Protein AF-A0A0C4Y9A6-F1 (afdb_monomer_lite)

Structure (mmCIF, N/CA/C/O backbone):
data_AF-A0A0C4Y9A6-F1
#
_entry.id   AF-A0A0C4Y9A6-F1
#
loop_
_atom_site.group_PDB
_atom_site.id
_atom_site.type_symbol
_atom_site.label_atom_id
_atom_site.label_alt_id
_atom_site.label_comp_id
_atom_site.label_asym_id
_atom_site.label_entity_id
_atom_site.label_seq_id
_atom_site.pdbx_PDB_ins_code
_atom_site.Cartn_x
_atom_site.Cartn_y
_atom_site.Cartn_z
_atom_site.occupancy
_atom_site.B_iso_or_equiv
_atom_site.auth_seq_id
_atom_site.auth_comp_id
_atom_site.auth_asym_id
_atom_site.auth_atom_id
_atom_site.pdbx_PDB_model_num
ATOM 1 N N . MET A 1 1 ? 0.259 16.447 0.137 1.00 68.94 1 MET A 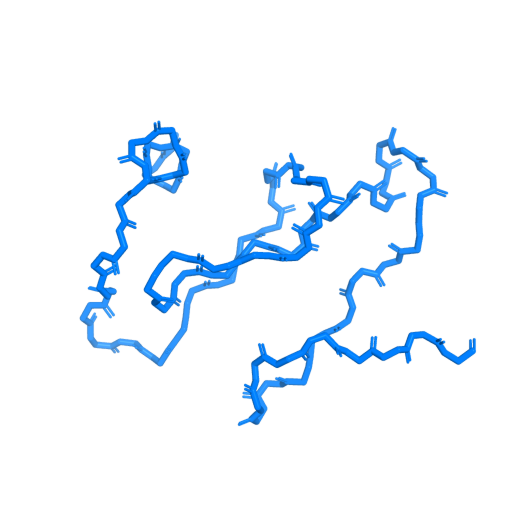N 1
ATOM 2 C CA . MET A 1 1 ? -1.086 15.835 0.234 1.00 68.94 1 MET A CA 1
ATOM 3 C C . MET A 1 1 ? -1.188 15.092 1.574 1.00 68.94 1 MET A C 1
ATOM 5 O O . MET A 1 1 ? -0.149 14.893 2.195 1.00 68.94 1 MET A O 1
ATOM 9 N N . TRP A 1 2 ? -2.385 14.748 2.069 1.00 81.69 2 TRP A N 1
ATOM 10 C CA . TRP A 1 2 ? -2.604 14.189 3.426 1.00 81.69 2 TRP A CA 1
ATOM 11 C C . TRP A 1 2 ? -1.746 12.940 3.720 1.00 81.69 2 TRP A C 1
ATOM 13 O O . TRP A 1 2 ? -1.069 12.852 4.739 1.00 81.69 2 TRP A O 1
ATOM 23 N N . GLN A 1 3 ? -1.660 12.027 2.763 1.00 74.19 3 GLN A N 1
ATOM 24 C CA . GLN A 1 3 ? -0.885 10.792 2.853 1.00 74.19 3 GLN A CA 1
ATOM 25 C C . GLN A 1 3 ? 0.642 11.001 2.871 1.00 74.19 3 GLN A C 1
ATOM 27 O O . GLN A 1 3 ? 1.361 10.203 3.467 1.00 74.19 3 GLN A O 1
ATOM 32 N N . ASP A 1 4 ? 1.154 12.102 2.302 1.00 80.31 4 ASP A N 1
ATOM 33 C CA . ASP A 1 4 ? 2.595 12.399 2.348 1.00 80.31 4 ASP A CA 1
ATOM 34 C C . ASP A 1 4 ? 3.039 12.804 3.762 1.00 80.31 4 ASP A C 1
ATOM 36 O O . ASP A 1 4 ? 4.199 12.623 4.125 1.00 80.31 4 ASP A O 1
ATOM 40 N N . GLN A 1 5 ? 2.139 13.389 4.562 1.00 86.06 5 GLN A N 1
ATOM 41 C CA . GLN A 1 5 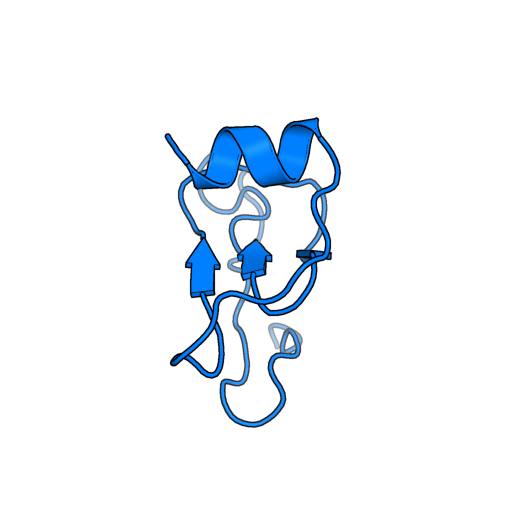? 2.424 13.694 5.966 1.00 86.06 5 GLN A CA 1
ATOM 42 C C . GLN A 1 5 ? 2.446 12.417 6.803 1.00 86.06 5 GLN A C 1
ATOM 44 O O . GLN A 1 5 ? 3.347 12.254 7.618 1.00 86.06 5 GLN A O 1
ATOM 49 N N . ARG A 1 6 ? 1.527 11.479 6.546 1.00 91.00 6 ARG A N 1
ATOM 50 C CA . ARG A 1 6 ? 1.461 10.208 7.281 1.00 91.00 6 ARG A CA 1
ATOM 51 C C . ARG A 1 6 ? 2.731 9.384 7.135 1.00 91.00 6 ARG A C 1
ATOM 53 O O . ARG A 1 6 ? 3.263 8.938 8.143 1.00 91.00 6 ARG A O 1
ATOM 60 N N . ILE A 1 7 ? 3.264 9.246 5.917 1.00 86.38 7 ILE A N 1
ATOM 61 C CA . ILE A 1 7 ? 4.519 8.508 5.702 1.00 86.38 7 ILE A CA 1
ATOM 62 C C . ILE A 1 7 ? 5.729 9.213 6.334 1.00 86.38 7 ILE A C 1
ATOM 64 O O . ILE A 1 7 ? 6.608 8.553 6.877 1.00 86.38 7 ILE A O 1
ATOM 68 N N . LYS A 1 8 ? 5.767 10.553 6.319 1.00 88.44 8 LYS A N 1
ATOM 69 C CA . LYS A 1 8 ? 6.864 11.339 6.914 1.00 88.44 8 LYS A CA 1
ATOM 70 C C . LYS A 1 8 ? 6.845 11.331 8.441 1.00 88.44 8 LYS A C 1
ATOM 72 O O . LYS A 1 8 ? 7.906 11.367 9.054 1.00 88.44 8 LYS A O 1
ATOM 77 N N . CYS A 1 9 ? 5.658 11.319 9.036 1.00 92.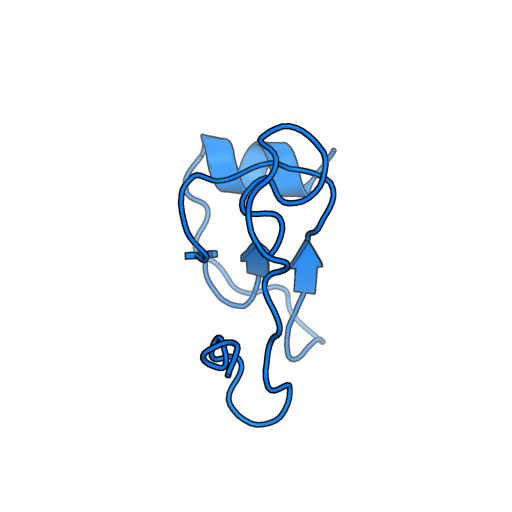12 9 CYS A N 1
ATOM 78 C CA . CYS A 1 9 ? 5.458 11.331 10.483 1.00 92.12 9 CYS A CA 1
ATOM 79 C C . CYS A 1 9 ? 5.222 9.933 11.070 1.00 92.12 9 CYS A C 1
ATOM 81 O O . CYS A 1 9 ? 5.030 9.827 12.275 1.00 92.12 9 CYS A O 1
ATOM 83 N N . VAL A 1 10 ? 5.249 8.883 10.240 1.00 90.00 10 VAL A N 1
ATOM 84 C CA . VAL A 1 10 ? 4.996 7.488 10.637 1.00 90.00 10 VAL A CA 1
ATOM 85 C C . VAL A 1 10 ? 3.658 7.355 11.383 1.00 90.00 10 VAL A C 1
ATOM 87 O O . VAL A 1 10 ? 3.562 6.701 12.413 1.00 90.00 10 VAL A O 1
ATOM 90 N N . CYS A 1 11 ? 2.616 8.022 10.879 1.00 92.44 11 CYS A N 1
ATOM 91 C CA . CYS A 1 11 ? 1.278 7.973 11.471 1.00 92.44 11 CYS A CA 1
ATOM 92 C C . CYS A 1 11 ? 0.629 6.617 11.179 1.00 92.44 11 CYS A C 1
ATOM 94 O O . CYS A 1 11 ? 0.221 6.376 10.039 1.00 92.44 11 CYS A O 1
ATOM 96 N N . ASP A 1 12 ? 0.546 5.755 12.188 1.00 93.56 12 ASP A N 1
ATOM 97 C CA . ASP A 1 12 ? 0.063 4.372 12.119 1.00 93.56 12 ASP A CA 1
ATOM 98 C C . ASP A 1 12 ? -1.399 4.190 12.566 1.00 93.56 12 ASP A C 1
ATOM 100 O O . ASP A 1 12 ? -1.888 3.064 12.611 1.00 93.56 12 ASP A O 1
ATOM 104 N N . ASP A 1 13 ? -2.117 5.285 12.832 1.00 95.44 13 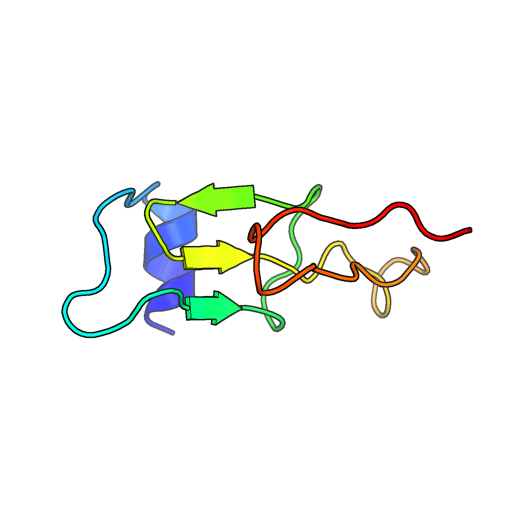ASP A N 1
ATOM 105 C CA . ASP A 1 13 ? -3.560 5.279 13.080 1.00 95.44 13 ASP A CA 1
ATOM 106 C C . ASP A 1 13 ? -4.367 4.844 11.843 1.00 95.44 13 ASP A C 1
ATOM 108 O O . ASP A 1 13 ? -3.993 5.098 10.698 1.00 95.44 13 ASP A O 1
ATOM 112 N N . ASP A 1 14 ? -5.515 4.210 12.069 1.00 96.69 14 ASP A N 1
ATOM 113 C CA . ASP A 1 14 ? -6.419 3.825 10.987 1.00 96.6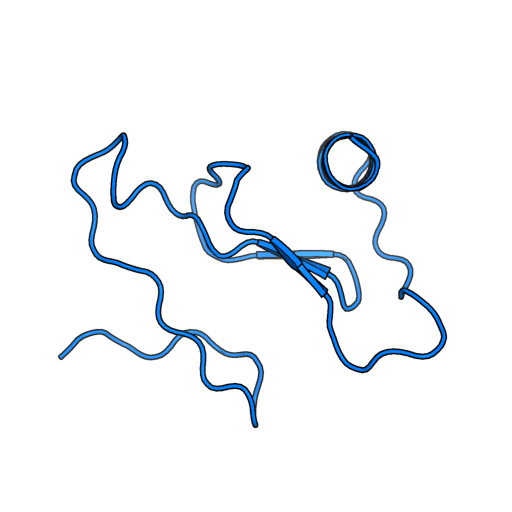9 14 ASP A CA 1
ATOM 114 C C . ASP A 1 14 ? -7.284 4.997 10.509 1.00 96.69 14 ASP A C 1
ATOM 116 O O . ASP A 1 14 ? -7.764 5.830 11.282 1.00 96.69 14 ASP A O 1
ATOM 120 N N . VAL A 1 15 ? -7.587 5.005 9.212 1.00 95.62 15 VAL A N 1
ATOM 121 C CA . VAL A 1 15 ? -8.637 5.845 8.636 1.00 95.62 15 VAL A CA 1
ATOM 122 C C . VAL A 1 15 ? -9.991 5.226 8.944 1.00 95.62 15 VAL A C 1
ATOM 124 O O . VAL A 1 15 ? -10.340 4.164 8.424 1.00 95.62 15 VAL A O 1
ATOM 127 N N . ALA A 1 16 ? -10.773 5.915 9.768 1.00 96.62 16 ALA A N 1
ATOM 128 C CA . ALA A 1 16 ? -12.107 5.475 10.142 1.00 96.62 16 ALA A CA 1
ATOM 129 C C . ALA A 1 16 ? -13.059 5.374 8.933 1.00 96.62 16 ALA A C 1
ATOM 131 O O . ALA A 1 16 ? -13.020 6.186 8.009 1.00 96.62 16 ALA A O 1
ATOM 132 N N . GLY A 1 17 ? -13.964 4.392 8.974 1.00 97.56 17 GLY A N 1
ATOM 133 C CA . GLY A 1 17 ? -15.038 4.231 7.986 1.00 97.56 17 GLY A CA 1
ATOM 134 C C . GLY A 1 17 ? -14.629 3.544 6.680 1.00 97.56 17 GLY A C 1
ATOM 135 O O . GLY A 1 17 ? -15.478 3.352 5.812 1.00 97.56 17 GLY A O 1
ATOM 136 N N . VAL A 1 18 ? -13.365 3.136 6.539 1.00 96.50 18 VAL A N 1
ATOM 137 C CA . VAL A 1 18 ? -12.876 2.375 5.384 1.00 96.50 18 VAL A CA 1
ATOM 138 C C . VAL A 1 18 ? -12.041 1.179 5.827 1.00 96.50 18 VAL A C 1
ATOM 140 O O . VAL A 1 18 ? -11.384 1.206 6.863 1.00 96.50 18 VAL A O 1
ATOM 143 N N . ARG A 1 19 ? -12.053 0.114 5.020 1.00 95.50 19 ARG A N 1
ATOM 144 C CA . ARG A 1 19 ? -11.216 -1.072 5.256 1.00 95.50 19 ARG A CA 1
ATOM 145 C C . ARG A 1 19 ? -9.738 -0.785 4.994 1.00 95.50 19 ARG A C 1
ATOM 147 O O . ARG A 1 19 ? -8.896 -1.275 5.732 1.00 95.50 19 ARG A O 1
ATOM 154 N N . ALA A 1 20 ? -9.439 -0.050 3.925 1.00 96.25 20 ALA A N 1
ATOM 155 C CA . ALA A 1 20 ? -8.078 0.252 3.507 1.00 96.25 20 ALA A CA 1
ATOM 156 C C . ALA A 1 20 ? -8.031 1.495 2.610 1.00 96.25 20 ALA A C 1
ATOM 158 O O . ALA A 1 20 ? -8.957 1.744 1.834 1.00 96.25 20 ALA A O 1
ATOM 159 N N . VAL A 1 21 ? -6.917 2.224 2.665 1.00 95.38 21 VAL A N 1
ATOM 160 C CA . VAL A 1 21 ? -6.567 3.289 1.715 1.00 95.38 21 VAL A CA 1
ATOM 161 C C . VAL A 1 21 ? -5.317 2.864 0.955 1.00 95.38 21 VAL A C 1
ATOM 163 O O . VAL A 1 21 ? -4.288 2.612 1.570 1.00 95.38 21 VAL A O 1
ATOM 166 N N . VAL A 1 22 ? -5.383 2.794 -0.376 1.00 95.56 22 VAL A N 1
ATOM 167 C CA . VAL A 1 22 ? -4.246 2.382 -1.218 1.00 95.56 22 VAL A CA 1
ATOM 168 C C . VAL A 1 22 ? -3.650 3.597 -1.923 1.00 95.56 22 VAL A C 1
ATOM 170 O O . VAL A 1 22 ? -4.355 4.350 -2.593 1.00 95.56 22 VAL A O 1
ATOM 173 N N . VAL A 1 23 ? -2.341 3.787 -1.771 1.00 94.56 23 VAL A N 1
ATOM 174 C CA . VAL A 1 23 ? -1.598 4.963 -2.229 1.00 94.56 23 VAL A CA 1
ATOM 175 C C . VAL A 1 23 ? -0.549 4.553 -3.262 1.00 94.56 23 VAL A C 1
ATOM 177 O O . VAL A 1 23 ? 0.380 3.808 -2.951 1.00 94.56 23 VAL A O 1
ATOM 180 N N . GLY A 1 24 ? -0.681 5.078 -4.484 1.00 91.69 24 GLY A N 1
ATOM 181 C CA . GLY A 1 24 ? 0.186 4.744 -5.623 1.00 91.69 24 GLY A CA 1
ATOM 182 C C . GLY A 1 24 ? 0.989 5.908 -6.215 1.00 91.69 24 GLY A C 1
ATOM 183 O O . GLY A 1 24 ? 1.653 5.717 -7.222 1.00 91.69 24 GLY A O 1
ATOM 184 N N . HIS A 1 25 ? 0.919 7.122 -5.658 1.00 88.25 25 HIS A N 1
ATOM 185 C CA . HIS A 1 25 ? 1.666 8.286 -6.177 1.00 88.25 25 HIS A CA 1
ATOM 186 C C . HIS A 1 25 ? 2.996 8.539 -5.443 1.00 88.25 25 HIS A C 1
ATOM 188 O O . HIS A 1 25 ? 3.800 9.355 -5.900 1.00 88.25 25 HIS A O 1
ATOM 194 N N . TYR A 1 26 ? 3.219 7.886 -4.295 1.00 90.31 26 TYR A N 1
ATOM 195 C CA . TYR A 1 26 ? 4.415 8.042 -3.464 1.00 90.31 26 TYR A CA 1
ATOM 196 C C . TYR A 1 26 ? 5.297 6.795 -3.563 1.00 90.31 26 TYR A C 1
ATOM 198 O O . TYR A 1 26 ? 4.936 5.740 -3.045 1.00 90.31 26 TYR A O 1
ATOM 206 N N . VAL A 1 27 ? 6.463 6.934 -4.204 1.00 92.88 27 VAL A N 1
ATOM 207 C CA . VAL A 1 27 ? 7.407 5.824 -4.399 1.00 92.88 27 VAL A CA 1
ATOM 208 C C . VAL A 1 27 ? 8.056 5.441 -3.067 1.00 92.88 27 VAL A C 1
ATOM 210 O O . VAL A 1 27 ? 8.814 6.226 -2.494 1.00 92.88 27 VAL A O 1
ATOM 213 N N . VAL A 1 28 ? 7.820 4.211 -2.622 1.00 92.62 28 VAL A N 1
ATOM 214 C CA . VAL A 1 28 ? 8.471 3.573 -1.469 1.00 92.62 28 VAL A CA 1
ATOM 215 C C . VAL A 1 28 ? 9.467 2.5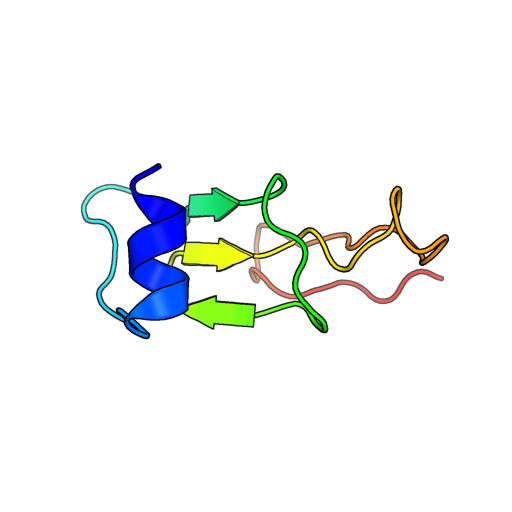06 -1.928 1.00 92.62 28 VAL A C 1
ATOM 217 O O . VAL A 1 28 ? 9.453 2.057 -3.071 1.00 92.62 28 VAL A O 1
ATOM 220 N N . GLU A 1 29 ? 10.393 2.107 -1.057 1.00 92.06 29 GLU A N 1
ATOM 221 C CA . GLU A 1 29 ? 11.385 1.076 -1.402 1.00 92.06 29 GLU A CA 1
ATOM 222 C C . GLU A 1 29 ? 10.770 -0.328 -1.503 1.00 92.06 29 GLU A C 1
ATOM 224 O O . GLU A 1 29 ? 11.155 -1.121 -2.365 1.00 92.06 29 GLU A O 1
ATOM 229 N N . ARG A 1 30 ? 9.810 -0.612 -0.620 1.00 92.69 30 ARG A N 1
ATOM 230 C CA . ARG A 1 30 ? 9.056 -1.862 -0.521 1.00 92.69 30 ARG A CA 1
ATOM 231 C C . ARG A 1 30 ? 7.611 -1.548 -0.156 1.00 92.69 30 ARG A C 1
ATOM 233 O O . ARG A 1 30 ? 7.361 -0.517 0.469 1.00 92.69 30 ARG A O 1
ATOM 240 N N . PHE A 1 31 ? 6.694 -2.444 -0.513 1.00 94.62 31 PHE A N 1
ATOM 241 C CA . PHE A 1 31 ? 5.314 -2.367 -0.045 1.00 94.62 31 PHE A CA 1
ATOM 242 C C . PHE A 1 31 ? 5.293 -2.235 1.480 1.00 94.62 31 PHE A C 1
ATOM 244 O O . PHE A 1 31 ? 6.016 -2.949 2.180 1.00 94.62 31 PHE A O 1
ATOM 251 N N . THR A 1 32 ? 4.502 -1.298 1.987 1.00 95.12 32 THR A N 1
ATOM 252 C CA . THR A 1 32 ? 4.415 -1.020 3.420 1.00 95.12 32 THR A CA 1
ATOM 253 C C . THR A 1 32 ? 3.031 -0.506 3.767 1.00 95.12 32 THR A C 1
ATOM 255 O O . THR A 1 32 ? 2.327 0.030 2.907 1.00 95.12 32 THR A O 1
ATOM 258 N N . SER A 1 33 ? 2.665 -0.623 5.036 1.00 95.31 33 SER A N 1
ATOM 259 C CA . SER A 1 33 ? 1.474 0.003 5.591 1.00 95.31 33 SER A CA 1
ATOM 260 C C . SER A 1 33 ? 1.809 0.855 6.809 1.00 95.31 33 SER A C 1
ATOM 262 O O . SER A 1 33 ? 2.852 0.683 7.441 1.00 95.31 33 SER A O 1
ATOM 264 N N . LEU A 1 34 ? 0.920 1.798 7.099 1.00 95.56 34 LEU A N 1
ATOM 265 C CA . LEU A 1 34 ? 0.832 2.517 8.362 1.00 95.56 34 LEU A CA 1
ATOM 266 C C . LEU A 1 34 ? -0.651 2.524 8.751 1.00 95.56 34 LEU A C 1
ATOM 268 O O . LEU A 1 34 ? -1.455 3.160 8.065 1.00 95.56 34 LEU A O 1
ATOM 272 N N . GLY A 1 35 ? -1.014 1.739 9.768 1.00 94.81 35 GLY A N 1
ATOM 273 C CA . GLY A 1 35 ? -2.411 1.362 10.006 1.00 94.81 35 GLY A CA 1
ATOM 274 C C . GLY A 1 35 ? -3.017 0.691 8.767 1.00 94.81 35 GLY A C 1
ATOM 275 O O . GLY A 1 35 ? -2.367 -0.117 8.094 1.00 94.81 35 GLY A O 1
ATOM 276 N N . ASN A 1 36 ? -4.234 1.095 8.410 1.00 96.56 36 ASN A N 1
ATOM 277 C CA . ASN A 1 36 ? -4.949 0.660 7.210 1.00 96.56 36 ASN A CA 1
ATOM 278 C C . ASN A 1 36 ? -4.606 1.461 5.932 1.00 96.56 36 ASN A C 1
ATOM 280 O O . ASN A 1 36 ? -5.325 1.366 4.931 1.00 96.56 36 ASN A O 1
ATOM 284 N N . VAL A 1 37 ? -3.520 2.244 5.928 1.00 96.38 37 VAL A N 1
ATOM 285 C CA . VAL A 1 37 ? -3.018 2.951 4.737 1.00 96.38 37 VAL A CA 1
ATOM 286 C C . VAL A 1 37 ? -1.852 2.177 4.127 1.00 96.38 37 VAL A C 1
ATOM 288 O O . VAL A 1 37 ? -0.812 2.017 4.760 1.00 96.38 37 VAL A O 1
ATOM 291 N N . TYR A 1 38 ? -1.999 1.738 2.879 1.00 96.31 38 TYR A N 1
ATOM 292 C CA . TYR A 1 38 ? -1.061 0.874 2.163 1.00 96.31 38 TYR A CA 1
ATOM 293 C C . TYR A 1 38 ? -0.390 1.621 1.008 1.00 96.31 38 TYR A C 1
ATOM 295 O O . TYR A 1 38 ? -1.063 2.211 0.162 1.00 96.31 38 TYR A O 1
ATOM 303 N N . TYR A 1 39 ? 0.938 1.554 0.934 1.00 95.50 39 TYR A N 1
ATOM 304 C CA . TYR A 1 39 ? 1.752 2.193 -0.102 1.00 95.50 39 TYR A CA 1
ATOM 305 C C . TYR A 1 39 ? 2.214 1.137 -1.104 1.00 95.50 39 TYR A C 1
ATOM 307 O O . TYR A 1 39 ? 3.011 0.256 -0.771 1.00 95.50 39 TYR A O 1
ATOM 315 N N . CYS A 1 40 ? 1.688 1.212 -2.327 1.00 94.62 40 CYS A N 1
ATOM 316 C CA . CYS A 1 40 ? 1.868 0.175 -3.341 1.00 94.62 40 CYS A CA 1
ATOM 317 C C . CYS A 1 40 ? 2.867 0.538 -4.441 1.00 94.62 40 CYS A C 1
ATOM 319 O O . CYS A 1 40 ? 3.394 -0.359 -5.097 1.00 94.62 40 CYS A O 1
ATOM 321 N N . ASP A 1 41 ? 3.185 1.817 -4.634 1.00 94.62 41 ASP A N 1
ATOM 322 C CA . ASP A 1 41 ? 4.178 2.214 -5.631 1.00 94.62 41 ASP A CA 1
ATOM 323 C C . ASP A 1 41 ? 5.596 1.924 -5.129 1.00 94.62 41 ASP A C 1
ATOM 325 O O . ASP A 1 41 ? 6.181 2.686 -4.362 1.00 94.62 41 ASP A O 1
ATOM 329 N N . THR A 1 42 ? 6.161 0.805 -5.579 1.00 94.69 42 THR A N 1
ATOM 330 C CA . THR A 1 42 ? 7.540 0.389 -5.280 1.00 94.69 42 THR A CA 1
ATOM 331 C C . THR A 1 42 ? 8.540 0.839 -6.349 1.00 94.69 42 THR A C 1
ATOM 333 O O . THR A 1 42 ? 9.711 0.448 -6.331 1.00 94.69 42 THR A O 1
ATOM 336 N N . GLY A 1 43 ? 8.108 1.701 -7.279 1.00 94.94 43 GLY A N 1
ATOM 337 C CA . GLY A 1 43 ? 8.942 2.267 -8.332 1.00 94.94 43 GLY A CA 1
ATOM 338 C C . GLY A 1 43 ? 8.840 1.552 -9.676 1.00 94.94 43 GLY A C 1
ATOM 339 O O . GLY A 1 43 ? 9.806 1.602 -10.436 1.00 94.94 43 GLY A O 1
ATOM 340 N N . ALA A 1 44 ? 7.704 0.929 -9.999 1.00 92.25 44 ALA A N 1
ATOM 341 C CA . ALA A 1 44 ? 7.532 0.226 -11.271 1.00 92.25 44 ALA A CA 1
ATOM 342 C C . ALA A 1 44 ? 7.826 1.138 -12.474 1.00 92.25 44 ALA A C 1
ATOM 344 O O . ALA A 1 44 ? 8.679 0.855 -13.311 1.00 92.25 44 ALA A O 1
ATOM 345 N N . TYR A 1 45 ? 7.214 2.326 -12.474 1.00 88.94 45 TYR A N 1
ATOM 346 C CA . TYR A 1 45 ? 7.422 3.323 -13.521 1.00 88.94 45 TYR A CA 1
ATOM 347 C C . TYR A 1 45 ? 8.783 4.034 -13.416 1.00 88.94 45 TYR A C 1
ATOM 349 O O . TYR A 1 45 ? 9.564 4.040 -14.361 1.00 88.94 45 TYR A O 1
ATOM 357 N N . ARG A 1 46 ? 9.097 4.646 -12.263 1.00 88.06 46 ARG A N 1
ATOM 358 C CA . ARG A 1 46 ? 10.284 5.520 -12.131 1.00 88.06 46 ARG A CA 1
ATOM 359 C C . ARG A 1 46 ? 11.615 4.782 -11.979 1.00 88.06 46 ARG A C 1
ATOM 361 O O . ARG A 1 46 ? 12.658 5.399 -12.173 1.00 88.06 46 ARG A O 1
ATOM 368 N N . ARG A 1 47 ? 11.595 3.515 -11.560 1.00 90.19 47 ARG A N 1
ATOM 369 C CA . ARG A 1 47 ? 12.797 2.713 -11.270 1.00 90.19 47 ARG A CA 1
ATOM 370 C C . ARG A 1 47 ? 12.885 1.442 -12.120 1.00 90.19 47 ARG A C 1
ATOM 372 O O . ARG A 1 47 ? 13.793 0.654 -11.881 1.00 90.19 47 ARG A O 1
ATOM 379 N N . GLY A 1 48 ? 11.966 1.241 -13.071 1.00 90.88 48 GLY A N 1
ATOM 380 C CA . GLY A 1 48 ? 11.937 0.059 -13.939 1.00 90.88 48 GLY A CA 1
ATOM 381 C C . GLY A 1 48 ? 11.771 -1.257 -13.177 1.00 90.88 48 GLY A C 1
ATOM 382 O O . GLY A 1 48 ? 12.319 -2.271 -13.593 1.00 90.88 48 GLY A O 1
ATOM 383 N N . ARG A 1 49 ? 11.098 -1.221 -12.021 1.00 90.56 49 ARG A N 1
ATOM 384 C CA . ARG A 1 49 ? 10.793 -2.408 -11.210 1.00 90.56 49 ARG A CA 1
ATOM 385 C C . ARG A 1 49 ? 9.493 -3.058 -11.682 1.00 90.56 49 ARG A C 1
ATOM 387 O O . ARG A 1 49 ? 8.743 -2.468 -12.457 1.00 90.56 49 ARG A O 1
ATOM 394 N N . ASP A 1 50 ? 9.202 -4.242 -11.167 1.00 92.38 50 ASP A N 1
ATOM 395 C CA . ASP A 1 50 ? 7.905 -4.872 -11.393 1.00 92.38 50 ASP A CA 1
ATOM 396 C C . ASP A 1 50 ? 6.780 -4.096 -10.697 1.00 92.38 50 ASP A C 1
ATOM 398 O O . ASP A 1 50 ? 6.992 -3.388 -9.706 1.00 92.38 50 ASP A O 1
ATOM 402 N N . PHE A 1 51 ? 5.561 -4.234 -11.218 1.00 93.50 51 PHE A N 1
ATOM 403 C CA . PHE A 1 51 ? 4.374 -3.705 -10.556 1.00 93.50 51 PHE A CA 1
ATOM 404 C C . PHE A 1 51 ? 4.107 -4.451 -9.250 1.00 93.50 51 PHE A C 1
ATOM 406 O O . PHE A 1 51 ? 4.090 -5.680 -9.208 1.00 93.50 51 PHE A O 1
ATOM 413 N N . THR A 1 52 ? 3.807 -3.701 -8.192 1.00 94.31 52 THR A N 1
ATOM 414 C CA . THR A 1 52 ? 3.237 -4.280 -6.975 1.00 94.31 52 THR A CA 1
ATOM 415 C C . THR A 1 52 ? 1.776 -4.630 -7.230 1.00 94.31 52 THR A C 1
ATOM 417 O O . THR A 1 52 ? 0.950 -3.739 -7.430 1.00 94.31 52 THR A O 1
ATOM 420 N N . ILE A 1 53 ? 1.445 -5.917 -7.181 1.00 94.69 53 ILE A N 1
ATOM 421 C CA . ILE A 1 53 ? 0.065 -6.404 -7.220 1.00 94.69 53 ILE A CA 1
ATOM 422 C C . ILE A 1 53 ? -0.337 -6.783 -5.793 1.00 94.69 53 ILE A C 1
ATOM 424 O O . ILE A 1 53 ? 0.445 -7.400 -5.072 1.00 94.69 53 ILE A O 1
ATOM 428 N N . ILE A 1 54 ? -1.543 -6.396 -5.381 1.00 94.94 54 ILE A N 1
ATOM 429 C CA . ILE A 1 54 ? -2.063 -6.617 -4.027 1.00 94.94 54 ILE A CA 1
ATOM 430 C C . ILE A 1 54 ? -3.321 -7.472 -4.121 1.00 94.94 54 ILE A C 1
ATOM 432 O O . ILE A 1 54 ? -4.222 -7.159 -4.902 1.00 94.94 54 ILE A O 1
ATOM 436 N N . ASP A 1 55 ? -3.402 -8.508 -3.294 1.00 95.06 55 ASP A N 1
ATOM 437 C CA . ASP A 1 55 ? -4.651 -9.221 -3.050 1.00 95.06 55 ASP A CA 1
ATOM 438 C C . ASP A 1 55 ? -5.526 -8.380 -2.106 1.00 95.06 55 ASP A C 1
ATOM 440 O O . ASP A 1 55 ? -5.146 -8.103 -0.972 1.00 95.06 55 ASP A O 1
ATOM 444 N N . LEU A 1 56 ? -6.707 -7.947 -2.554 1.00 93.69 56 LEU A N 1
ATOM 445 C CA . LEU A 1 56 ? -7.599 -7.100 -1.748 1.00 93.69 56 LEU A CA 1
ATOM 446 C C . LEU A 1 56 ? -8.265 -7.851 -0.577 1.00 93.69 56 LEU A C 1
ATOM 448 O O . LEU A 1 56 ? -8.711 -7.223 0.392 1.00 93.69 56 LEU A O 1
ATOM 452 N N . ALA A 1 57 ? -8.344 -9.184 -0.643 1.00 95.00 57 ALA A N 1
ATOM 453 C CA . ALA A 1 57 ? -8.908 -10.011 0.418 1.00 95.00 57 ALA A CA 1
ATOM 454 C C . ALA A 1 57 ? -7.958 -10.125 1.618 1.00 95.00 57 ALA A C 1
ATOM 456 O O . ALA A 1 57 ? -8.431 -10.116 2.757 1.00 95.00 57 ALA A O 1
ATOM 457 N N . THR A 1 58 ? -6.645 -10.159 1.380 1.00 94.69 58 THR A N 1
ATOM 458 C CA . THR A 1 58 ? -5.619 -10.267 2.436 1.00 94.69 58 THR A CA 1
ATOM 459 C C . THR A 1 58 ? -4.872 -8.960 2.694 1.00 94.69 58 THR A C 1
ATOM 461 O O . THR A 1 58 ? -4.312 -8.779 3.769 1.00 94.69 58 THR A O 1
ATOM 464 N N . MET A 1 59 ? -4.910 -8.024 1.743 1.00 95.38 59 MET A N 1
ATOM 465 C CA . MET A 1 59 ? -4.069 -6.825 1.682 1.00 95.38 59 MET A CA 1
ATOM 466 C C . MET A 1 59 ? -2.564 -7.131 1.641 1.00 95.38 59 MET A C 1
ATOM 468 O O . MET A 1 59 ? -1.744 -6.304 2.045 1.00 95.38 59 MET A O 1
ATOM 472 N N . GLU A 1 60 ? -2.193 -8.299 1.115 1.00 94.62 60 GLU A N 1
ATOM 473 C CA . GLU A 1 60 ? -0.801 -8.719 0.957 1.00 94.62 60 GLU A CA 1
ATOM 474 C C . GLU A 1 60 ? -0.330 -8.589 -0.502 1.00 94.62 60 GLU A C 1
ATOM 476 O O . GLU A 1 60 ? -1.122 -8.780 -1.434 1.00 94.62 60 GLU A O 1
ATOM 481 N N . PRO A 1 61 ? 0.961 -8.286 -0.740 1.00 93.44 61 PRO A N 1
ATOM 482 C CA . PRO A 1 61 ? 1.536 -8.357 -2.073 1.00 93.44 61 PRO A CA 1
ATOM 483 C C . PRO A 1 61 ? 1.518 -9.791 -2.591 1.00 93.44 61 PRO A C 1
ATOM 485 O O . PRO A 1 61 ? 1.997 -10.707 -1.919 1.00 93.44 61 PRO A O 1
ATOM 488 N N . VAL A 1 62 ? 1.050 -9.981 -3.820 1.00 93.06 62 VAL A N 1
ATOM 489 C CA . VAL A 1 62 ? 1.232 -11.259 -4.510 1.00 93.06 62 VAL A CA 1
ATOM 490 C C . VAL A 1 62 ? 2.614 -11.282 -5.153 1.00 93.06 62 VAL A C 1
ATOM 492 O O . VAL A 1 62 ? 3.106 -10.266 -5.650 1.00 93.06 62 VAL A O 1
ATOM 495 N N . LYS A 1 63 ? 3.264 -12.448 -5.157 1.00 78.19 63 LYS A N 1
ATOM 496 C CA . LYS A 1 63 ? 4.468 -12.624 -5.970 1.00 78.19 63 LYS A CA 1
ATOM 497 C C . LYS A 1 63 ? 4.067 -12.521 -7.438 1.00 78.19 63 LYS A C 1
ATOM 499 O O . LYS A 1 63 ? 3.168 -13.240 -7.871 1.00 78.19 63 LYS A O 1
ATOM 504 N N . ALA A 1 64 ? 4.730 -11.640 -8.182 1.00 61.81 64 ALA A N 1
ATOM 505 C CA . ALA A 1 64 ? 4.707 -11.723 -9.634 1.00 61.81 64 ALA A CA 1
ATOM 506 C C . ALA A 1 64 ? 5.285 -13.094 -10.032 1.00 61.81 64 ALA A C 1
ATOM 508 O O . ALA A 1 64 ? 6.291 -13.520 -9.456 1.00 61.81 64 ALA A O 1
ATOM 509 N N . ALA A 1 65 ? 4.572 -13.810 -10.903 1.00 55.56 65 ALA A N 1
ATOM 510 C CA . ALA A 1 65 ? 4.974 -15.121 -11.407 1.00 55.56 65 ALA A CA 1
ATOM 511 C C . ALA A 1 65 ? 6.177 -15.017 -12.351 1.00 55.56 65 ALA A C 1
ATOM 513 O O . ALA A 1 65 ? 6.260 -13.997 -13.073 1.00 55.56 65 ALA A O 1
#

Secondary structure (DSSP, 8-state):
-HHHHHHHHT-----TT-S-EEE-SS--SS-EEETTEEE--SSHHHH-PPP--EETTTTEEPPP-

Radius of gyration: 11.92 Å; chains: 1; bounding box: 28×31×27 Å

pLDDT: mean 91.1, std 7.85, range [55.56, 97.56]

Sequence (65 aa):
MWQDQRIKCVCDDDVAGVRAVVVGHYVVERFTSLGNVYYCDTGAYRRGRDFTIIDLATMEPVKAA

Organism: NCBI:txid68895

Foldseek 3Di:
DVVVVCVVVLQQDDDPPDQAAEAAPDADCDWDHRHRYTYFHVCCPNNVDDGFDADPVVRDTDDDD

InterPro domains:
  IPR029052 Metallo-dependent phosphatase-like [G3DSA:3.60.21.10] (1-58)